Protein AF-A0A950LRU1-F1 (afdb_monomer_lite)

Secondary structure (DSSP, 8-state):
------------------------SPEEEEEEEEEHHHHTTSS-SSSSSHHHHHHTSS-SSHHHHHHHHHHHS---EEEE-SS-EEE---GGGGGGBT-EEEEEE-----------

Sequence (116 aa):
MKRMAAVALLLPAALSLSFRPTDDSPRTFHGEIADSQCSMNVHSLTRSHQEMLKSKSMGGDATSCTLYCIRYMGGEFVLTTPNDVFYVDSTAAAHFAGQKVVVVGFLDEVKDHTRQ

pLDDT: mean 81.9, std 17.79, range [33.91, 98.12]

Radius of gyration: 25.06 Å; chains: 1; bounding box: 75×68×32 Å

Structure (mmCIF, N/CA/C/O backbone):
data_AF-A0A950LRU1-F1
#
_entry.id   AF-A0A950LRU1-F1
#
loop_
_atom_site.group_PDB
_atom_site.id
_atom_site.type_symbol
_atom_site.label_atom_id
_atom_site.label_alt_id
_atom_site.label_comp_id
_atom_site.label_asym_id
_atom_site.label_entity_id
_atom_site.label_seq_id
_atom_site.pdbx_PDB_ins_code
_atom_site.Cartn_x
_atom_site.Cartn_y
_atom_site.Cartn_z
_atom_site.occupancy
_atom_site.B_iso_or_equiv
_atom_site.auth_seq_id
_atom_site.auth_comp_id
_atom_site.auth_asym_id
_atom_site.auth_atom_id
_atom_site.pdbx_PDB_model_num
ATOM 1 N N . MET A 1 1 ? 60.399 -53.457 20.158 1.00 45.59 1 MET A N 1
ATOM 2 C CA . MET A 1 1 ? 60.228 -52.386 19.152 1.00 45.59 1 MET A CA 1
ATOM 3 C C . MET A 1 1 ? 59.364 -52.908 18.008 1.00 45.59 1 MET A C 1
ATOM 5 O O . MET A 1 1 ? 59.827 -53.759 17.266 1.00 45.59 1 MET A O 1
ATOM 9 N N . LYS A 1 2 ? 58.108 -52.458 17.896 1.00 42.38 2 LYS A N 1
ATOM 10 C CA . LYS A 1 2 ? 57.238 -52.653 16.722 1.00 42.38 2 LYS A CA 1
ATOM 11 C C . LYS A 1 2 ? 56.418 -51.370 16.557 1.00 42.38 2 LYS A C 1
ATOM 13 O O . LYS A 1 2 ? 55.604 -51.054 17.416 1.00 42.38 2 LYS A O 1
ATOM 18 N N . ARG A 1 3 ? 56.707 -50.599 15.509 1.00 56.84 3 ARG A N 1
ATOM 19 C CA . ARG A 1 3 ? 55.907 -49.458 15.042 1.00 56.84 3 ARG A CA 1
ATOM 20 C C . ARG A 1 3 ? 55.142 -49.931 13.814 1.00 56.84 3 ARG A C 1
ATOM 22 O O . ARG A 1 3 ? 55.814 -50.408 12.916 1.00 56.84 3 ARG A O 1
ATOM 29 N N . MET A 1 4 ? 53.822 -49.780 13.770 1.00 52.38 4 MET A N 1
ATOM 30 C CA . MET A 1 4 ? 52.987 -49.741 12.553 1.00 52.38 4 MET A CA 1
ATOM 31 C C . MET A 1 4 ? 51.647 -49.107 12.988 1.00 52.38 4 MET A C 1
ATOM 33 O O . MET A 1 4 ? 50.917 -49.708 13.765 1.00 52.38 4 MET A O 1
ATOM 37 N N . ALA A 1 5 ? 51.498 -47.787 12.849 1.00 50.94 5 ALA A N 1
ATOM 38 C CA . ALA A 1 5 ? 50.864 -47.093 11.717 1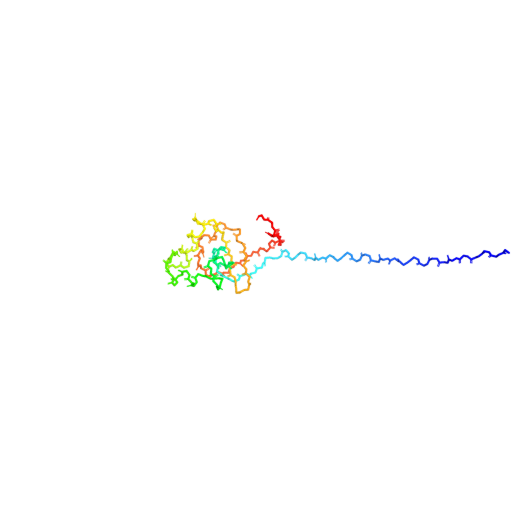.00 50.94 5 ALA A CA 1
ATOM 39 C C . ALA A 1 5 ? 49.327 -47.048 11.851 1.00 50.94 5 ALA A C 1
ATOM 41 O O . ALA A 1 5 ? 48.619 -47.953 11.423 1.00 50.94 5 ALA A O 1
ATOM 42 N N . ALA A 1 6 ? 48.823 -45.974 12.470 1.00 52.75 6 ALA A N 1
ATOM 43 C CA . ALA A 1 6 ? 47.405 -45.636 12.480 1.00 52.75 6 ALA A CA 1
ATOM 44 C C . ALA A 1 6 ? 47.032 -45.019 11.122 1.00 52.75 6 ALA A C 1
ATOM 46 O O . ALA A 1 6 ? 47.565 -43.977 10.744 1.00 52.75 6 ALA A O 1
ATOM 47 N N . VAL A 1 7 ? 46.142 -45.677 10.382 1.00 53.06 7 VAL A N 1
ATOM 48 C CA . VAL A 1 7 ? 45.561 -45.145 9.144 1.00 53.06 7 VAL A CA 1
ATOM 49 C C . VAL A 1 7 ? 44.470 -44.153 9.541 1.00 53.06 7 VAL A C 1
ATOM 51 O O . VAL A 1 7 ? 43.401 -44.546 10.003 1.00 53.06 7 VAL A O 1
ATOM 54 N N . ALA A 1 8 ? 44.759 -42.859 9.412 1.00 57.72 8 ALA A N 1
ATOM 55 C CA . ALA A 1 8 ? 43.770 -41.804 9.579 1.00 57.72 8 ALA A CA 1
ATOM 56 C C . ALA A 1 8 ? 42.876 -41.758 8.331 1.00 57.72 8 ALA A C 1
ATOM 58 O O . ALA A 1 8 ? 43.314 -41.364 7.251 1.00 57.72 8 ALA A O 1
ATOM 59 N N . LEU A 1 9 ? 41.627 -42.196 8.482 1.00 50.53 9 LEU A N 1
ATOM 60 C CA . LEU A 1 9 ? 40.598 -42.105 7.453 1.00 50.53 9 LEU A CA 1
ATOM 61 C C . LEU A 1 9 ? 40.130 -40.639 7.363 1.00 50.53 9 LEU A C 1
ATOM 63 O O . LEU A 1 9 ? 39.349 -40.174 8.190 1.00 50.53 9 LEU A O 1
ATOM 67 N N . LEU A 1 10 ? 40.648 -39.888 6.391 1.00 55.59 10 LEU A N 1
ATOM 68 C CA . LEU A 1 10 ? 40.186 -38.535 6.071 1.00 55.59 10 LEU A CA 1
ATOM 69 C C . LEU A 1 10 ? 38.849 -38.627 5.320 1.00 55.59 10 LEU A C 1
ATOM 71 O O . LEU A 1 10 ? 38.818 -38.970 4.141 1.00 55.59 10 LEU A O 1
ATOM 75 N N . LEU A 1 11 ? 37.746 -38.337 6.014 1.00 54.88 11 LEU A N 1
ATOM 76 C CA . LEU A 1 11 ? 36.418 -38.176 5.417 1.00 54.88 11 LEU A CA 1
ATOM 77 C C . LEU A 1 11 ? 36.364 -36.825 4.672 1.00 54.88 11 LEU A C 1
ATOM 79 O O . LEU A 1 11 ? 36.518 -35.788 5.324 1.00 54.88 11 LEU A O 1
ATOM 83 N N . PRO A 1 12 ? 36.138 -36.776 3.347 1.00 54.91 12 PRO A N 1
ATOM 84 C CA . PRO A 1 12 ? 35.909 -35.509 2.668 1.00 54.91 12 PRO A CA 1
ATOM 85 C C . PRO A 1 12 ? 34.503 -35.009 3.020 1.00 54.91 12 PRO A C 1
ATOM 87 O O . PRO A 1 12 ? 33.499 -35.601 2.627 1.00 54.91 12 PRO A O 1
ATOM 90 N N . ALA A 1 13 ? 34.425 -33.916 3.780 1.00 58.16 13 ALA A N 1
ATOM 91 C CA . ALA A 1 13 ? 33.185 -33.180 3.982 1.00 58.16 13 ALA A CA 1
ATOM 92 C C . ALA A 1 13 ? 32.772 -32.549 2.642 1.00 58.16 13 ALA A C 1
ATOM 94 O O . ALA A 1 13 ? 33.358 -31.560 2.203 1.00 58.16 13 ALA A O 1
ATOM 95 N N . ALA A 1 14 ? 31.796 -33.156 1.966 1.00 58.72 14 ALA A N 1
ATOM 96 C CA . ALA A 1 14 ? 31.184 -32.591 0.773 1.00 58.72 14 ALA A CA 1
ATOM 97 C C . ALA A 1 14 ? 30.432 -31.311 1.165 1.00 58.72 14 ALA A C 1
ATOM 99 O O . ALA A 1 14 ? 29.346 -31.356 1.743 1.00 58.72 14 ALA A O 1
ATOM 100 N N . LEU A 1 15 ? 31.045 -30.161 0.890 1.00 62.75 15 LEU A N 1
ATOM 101 C CA . LEU A 1 15 ? 30.424 -28.852 1.035 1.00 62.75 15 LEU A CA 1
ATOM 102 C C . LEU A 1 15 ? 29.450 -28.665 -0.137 1.00 62.75 15 LEU A C 1
ATOM 104 O O . LEU A 1 15 ? 29.818 -28.162 -1.197 1.00 62.75 15 LEU A O 1
ATOM 108 N N . SER A 1 16 ? 28.220 -29.147 0.028 1.00 64.06 16 SER A N 1
ATOM 109 C CA . SER A 1 16 ? 27.142 -28.949 -0.940 1.00 64.06 16 SER A CA 1
ATOM 110 C C . SER A 1 16 ? 26.788 -27.465 -0.994 1.00 64.06 16 SER A C 1
ATOM 112 O O . SER A 1 16 ? 26.072 -26.952 -0.134 1.00 64.06 16 SER A O 1
ATOM 114 N N . LEU A 1 17 ? 27.314 -26.762 -1.995 1.00 62.62 17 LEU A N 1
ATOM 115 C CA . LEU A 1 17 ? 26.927 -25.392 -2.296 1.00 62.62 17 LEU A CA 1
ATOM 116 C C . LEU A 1 17 ? 25.513 -25.427 -2.892 1.00 62.62 17 LEU A C 1
ATOM 118 O O . LEU A 1 17 ? 25.326 -25.668 -4.083 1.00 62.62 17 LEU A O 1
ATOM 122 N N . SER A 1 18 ? 24.503 -25.268 -2.039 1.00 67.94 18 SER A N 1
ATOM 123 C CA . SER A 1 18 ? 23.109 -25.163 -2.466 1.00 67.94 18 SER A CA 1
ATOM 124 C C . SER A 1 18 ? 22.913 -23.853 -3.228 1.00 67.94 18 SER A C 1
ATOM 126 O O . SER A 1 18 ? 22.698 -22.805 -2.622 1.00 67.94 18 SER A O 1
ATOM 128 N N . PHE A 1 19 ? 22.980 -23.903 -4.558 1.00 61.56 19 PHE A N 1
ATOM 129 C CA . PHE A 1 19 ? 22.507 -22.813 -5.405 1.00 61.56 19 PHE A CA 1
ATOM 130 C C . PHE A 1 19 ? 20.987 -22.726 -5.267 1.00 61.56 19 PHE A C 1
ATOM 132 O O . PHE A 1 19 ? 20.259 -23.606 -5.728 1.00 61.56 19 PHE A O 1
ATOM 139 N N . ARG A 1 20 ? 20.501 -21.677 -4.601 1.00 63.81 20 ARG A N 1
ATOM 140 C CA . ARG A 1 20 ? 19.094 -21.290 -4.684 1.00 63.81 20 ARG A CA 1
ATOM 141 C C . ARG A 1 20 ? 18.926 -20.492 -5.976 1.00 63.81 20 ARG A C 1
ATOM 143 O O . ARG A 1 20 ? 19.543 -19.434 -6.067 1.00 63.81 20 ARG A O 1
ATOM 150 N N . PRO A 1 21 ? 18.165 -20.975 -6.972 1.00 59.81 21 PRO A N 1
ATOM 151 C CA . PRO A 1 21 ? 17.826 -20.134 -8.109 1.00 59.81 21 PRO A CA 1
ATOM 152 C C . PRO A 1 21 ? 17.058 -18.917 -7.585 1.00 59.81 21 PRO A C 1
ATOM 154 O O . PRO A 1 21 ? 16.083 -19.077 -6.845 1.00 59.81 21 PRO A O 1
ATOM 157 N N . THR A 1 22 ? 17.526 -17.718 -7.922 1.00 64.88 22 THR A N 1
ATOM 158 C CA . THR A 1 22 ? 16.730 -16.506 -7.758 1.00 64.88 22 THR A CA 1
ATOM 159 C C . THR A 1 22 ? 15.622 -16.573 -8.802 1.00 64.88 22 THR A C 1
ATOM 161 O O . THR A 1 22 ? 15.860 -16.797 -9.990 1.00 64.88 22 THR A O 1
ATOM 164 N N . ASP A 1 23 ? 14.380 -16.533 -8.334 1.00 68.19 23 ASP A N 1
ATOM 165 C CA . ASP A 1 23 ? 13.218 -16.468 -9.211 1.00 68.19 23 ASP A CA 1
ATOM 166 C C . ASP A 1 23 ? 13.083 -15.025 -9.705 1.00 68.19 23 ASP A C 1
ATOM 168 O O . ASP A 1 23 ? 12.373 -14.218 -9.111 1.00 68.19 23 ASP A O 1
ATOM 172 N N . ASP A 1 24 ? 13.809 -14.713 -10.779 1.00 74.50 24 ASP A N 1
ATOM 173 C CA . ASP A 1 24 ? 13.840 -13.397 -11.430 1.00 74.50 24 ASP A CA 1
ATOM 174 C C . ASP A 1 24 ? 12.632 -13.198 -12.365 1.00 74.50 24 ASP A C 1
ATOM 176 O O . ASP A 1 24 ? 12.726 -12.517 -13.388 1.00 74.50 24 ASP A O 1
ATOM 180 N N . SER A 1 25 ? 11.492 -13.834 -12.076 1.00 86.62 25 SER A N 1
ATOM 181 C CA . SER A 1 25 ? 10.264 -13.665 -12.852 1.00 86.62 25 SER A CA 1
ATOM 182 C C . SER A 1 25 ? 9.302 -12.689 -12.163 1.00 86.62 25 SER A C 1
ATOM 184 O O . SER A 1 25 ? 9.182 -12.689 -10.933 1.00 86.62 25 SER A O 1
ATOM 186 N N . PRO A 1 26 ? 8.610 -11.819 -12.925 1.00 90.44 26 PRO A N 1
ATOM 187 C CA . PRO A 1 26 ? 7.644 -10.907 -12.342 1.00 90.44 26 PRO A CA 1
ATOM 188 C C . PRO A 1 26 ? 6.464 -11.700 -11.779 1.00 90.44 26 PRO A C 1
ATOM 190 O O . PRO A 1 26 ? 5.907 -12.591 -12.424 1.00 90.44 26 PRO A O 1
ATOM 193 N N . ARG A 1 27 ? 6.055 -11.340 -10.568 1.00 93.56 27 ARG A N 1
ATOM 194 C CA . ARG A 1 27 ? 4.932 -11.929 -9.847 1.00 93.56 27 ARG A CA 1
ATOM 195 C C . ARG A 1 27 ? 3.718 -11.023 -9.942 1.00 93.56 27 ARG A C 1
ATOM 197 O O . ARG A 1 27 ? 3.829 -9.816 -10.146 1.00 93.56 27 ARG A O 1
ATOM 204 N N . THR A 1 28 ? 2.546 -11.628 -9.794 1.00 96.06 28 THR A N 1
ATOM 205 C CA . THR A 1 28 ? 1.272 -10.907 -9.728 1.00 96.06 28 THR A CA 1
ATOM 206 C C . THR A 1 28 ? 0.817 -10.824 -8.279 1.00 96.06 28 THR A C 1
ATOM 208 O O . THR A 1 28 ? 0.737 -11.840 -7.591 1.00 96.06 28 THR A O 1
ATOM 211 N N . PHE A 1 29 ? 0.487 -9.619 -7.834 1.00 95.56 29 PHE A N 1
ATOM 212 C CA . PHE A 1 29 ? 0.031 -9.320 -6.486 1.00 95.56 29 PHE A CA 1
ATOM 213 C C . PHE A 1 29 ? -1.346 -8.664 -6.540 1.00 95.56 29 PHE A C 1
ATOM 215 O O . PHE A 1 29 ? -1.607 -7.802 -7.380 1.00 95.56 29 PHE A O 1
ATOM 222 N N . HIS A 1 30 ? -2.226 -9.056 -5.623 1.00 97.62 30 HIS A N 1
ATOM 223 C CA . HIS A 1 30 ? -3.573 -8.506 -5.496 1.00 97.62 30 HIS A CA 1
ATOM 224 C C . HIS A 1 30 ? -3.701 -7.830 -4.138 1.00 97.62 30 HIS A C 1
ATOM 226 O O . HIS A 1 30 ? -3.469 -8.465 -3.109 1.00 97.62 30 HIS A O 1
ATOM 232 N N . GLY A 1 31 ? -4.096 -6.562 -4.124 1.00 96.81 31 GLY A N 1
ATOM 233 C CA . GLY A 1 31 ? -4.176 -5.811 -2.880 1.00 96.81 31 GLY A CA 1
ATOM 234 C C . GLY A 1 31 ? -4.710 -4.406 -3.069 1.00 96.81 31 GLY A C 1
ATOM 235 O O . GLY A 1 31 ? -5.247 -4.068 -4.120 1.00 96.81 31 GLY A O 1
ATOM 236 N N . GLU A 1 32 ? -4.569 -3.599 -2.031 1.00 97.62 32 GLU A N 1
ATOM 237 C CA . GLU A 1 32 ? -4.908 -2.181 -2.021 1.00 97.62 32 GLU A CA 1
ATOM 238 C C . GLU A 1 32 ? -3.634 -1.339 -1.961 1.00 97.62 32 GLU A C 1
ATOM 240 O O . GLU A 1 32 ? -2.736 -1.660 -1.184 1.00 97.62 32 GLU A O 1
ATOM 245 N N . ILE A 1 33 ? -3.547 -0.269 -2.757 1.00 97.94 33 ILE A N 1
ATOM 246 C CA . ILE A 1 33 ? -2.482 0.725 -2.572 1.00 97.94 33 ILE A CA 1
ATOM 247 C C . ILE A 1 33 ? -2.869 1.626 -1.402 1.00 97.94 33 ILE A C 1
ATOM 249 O O . ILE A 1 33 ? -3.757 2.465 -1.533 1.00 97.94 33 ILE A O 1
ATOM 253 N N . ALA A 1 34 ? -2.201 1.456 -0.269 1.00 96.88 34 ALA A N 1
ATOM 254 C CA . ALA A 1 34 ? -2.488 2.136 0.988 1.00 96.88 34 ALA A CA 1
ATOM 255 C C . ALA A 1 34 ? -1.233 2.837 1.537 1.00 96.88 34 ALA A C 1
ATOM 257 O O . ALA A 1 34 ? -0.178 2.860 0.900 1.00 96.88 34 ALA A O 1
ATOM 258 N N . ASP A 1 35 ? -1.349 3.434 2.722 1.00 96.00 35 ASP A N 1
ATOM 259 C CA . ASP A 1 35 ? -0.225 3.989 3.472 1.00 96.00 35 ASP A CA 1
ATOM 260 C C . ASP A 1 35 ? 0.368 2.968 4.455 1.00 96.00 35 ASP A C 1
ATOM 262 O O . ASP A 1 35 ? -0.319 2.080 4.974 1.00 96.00 35 ASP A O 1
ATOM 266 N N . SER A 1 36 ? 1.655 3.124 4.753 1.00 95.62 36 SER A N 1
ATOM 267 C CA . SER A 1 36 ? 2.396 2.285 5.696 1.00 95.62 36 SER A CA 1
ATOM 268 C C . SER A 1 36 ? 1.808 2.256 7.117 1.00 95.62 36 SER A C 1
ATOM 270 O O . SER A 1 36 ? 1.834 1.212 7.768 1.00 95.62 36 SER A O 1
ATOM 272 N N . GLN A 1 37 ? 1.240 3.356 7.614 1.00 93.00 37 GLN A N 1
ATOM 273 C CA . GLN A 1 37 ? 0.817 3.473 9.015 1.00 93.00 37 GLN A CA 1
ATOM 274 C C . GLN A 1 37 ? -0.467 2.695 9.308 1.00 93.00 37 GLN A C 1
ATOM 276 O O . GLN A 1 37 ? -0.565 2.008 10.331 1.00 93.00 37 GLN A O 1
ATOM 281 N N . CYS A 1 38 ? -1.448 2.761 8.411 1.00 92.06 38 CYS A N 1
ATOM 282 C CA . CYS A 1 38 ? -2.667 1.971 8.537 1.00 92.06 38 CYS A CA 1
ATOM 283 C C . CYS A 1 38 ? -2.398 0.498 8.219 1.00 92.06 38 CYS A C 1
ATOM 285 O O . CYS A 1 38 ? -2.914 -0.381 8.901 1.00 92.06 38 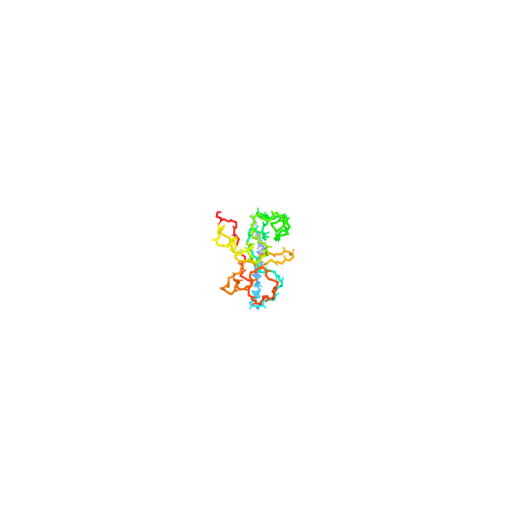CYS A O 1
ATOM 287 N N . SER A 1 39 ? -1.523 0.213 7.255 1.00 94.88 39 SER A N 1
ATOM 288 C CA . SER A 1 39 ? -1.225 -1.155 6.806 1.00 94.88 39 SER A CA 1
ATOM 289 C C . SER A 1 39 ? -0.359 -1.962 7.783 1.00 94.88 39 SER A C 1
ATOM 291 O O . SER A 1 39 ? -0.436 -3.194 7.820 1.00 94.88 39 SER A O 1
ATOM 293 N N . MET A 1 40 ? 0.458 -1.290 8.599 1.00 93.06 40 MET A N 1
ATOM 294 C CA . MET A 1 40 ? 1.355 -1.918 9.580 1.00 93.06 40 MET A CA 1
ATOM 295 C C . MET A 1 40 ? 0.889 -1.767 11.033 1.00 93.06 40 MET A C 1
ATOM 297 O O . MET A 1 40 ? 1.684 -1.921 11.955 1.00 93.06 40 MET A O 1
ATOM 301 N N . ASN A 1 41 ? -0.400 -1.503 11.258 1.00 87.75 41 ASN A N 1
ATOM 302 C CA . ASN A 1 41 ? -0.990 -1.367 12.595 1.00 87.75 41 ASN A CA 1
ATOM 303 C C . ASN A 1 41 ? -0.379 -0.257 13.476 1.00 87.75 41 ASN A C 1
ATOM 305 O O . ASN A 1 41 ? -0.394 -0.357 14.701 1.00 87.75 41 ASN A O 1
ATOM 309 N N . VAL A 1 42 ? 0.132 0.825 12.882 1.00 82.06 42 VAL A N 1
ATOM 310 C CA . VAL A 1 42 ? 0.572 2.004 13.652 1.00 82.06 42 VAL A CA 1
ATOM 311 C C . VAL A 1 42 ? -0.649 2.779 14.160 1.00 82.06 42 VAL A C 1
ATOM 313 O O . VAL A 1 42 ? -0.700 3.200 15.316 1.00 82.06 42 VAL A O 1
ATOM 316 N N . HIS A 1 43 ? -1.662 2.933 13.300 1.00 70.69 43 HIS A N 1
ATOM 317 C CA . HIS A 1 43 ? -2.904 3.665 13.596 1.00 70.69 43 HIS A CA 1
ATOM 318 C C . HIS A 1 43 ? -4.186 2.872 13.296 1.00 70.69 43 HIS A C 1
ATOM 320 O O . HIS A 1 43 ? -5.289 3.398 13.419 1.00 70.69 43 HIS A O 1
ATOM 326 N N . SER A 1 44 ? -4.051 1.596 12.938 1.00 80.44 44 SER A N 1
ATOM 327 C CA . SER A 1 44 ? -5.163 0.666 12.731 1.00 80.44 44 SER A CA 1
ATOM 328 C C . SER A 1 44 ? -4.958 -0.584 13.579 1.00 80.44 44 SER A C 1
ATOM 330 O O . SER A 1 44 ? -3.831 -0.964 13.882 1.00 80.44 44 SER A O 1
ATOM 332 N N . LEU A 1 45 ? -6.057 -1.229 13.964 1.00 85.12 45 LEU A N 1
ATOM 333 C CA . LEU A 1 45 ? -6.032 -2.543 14.610 1.00 85.12 45 LEU A CA 1
ATOM 334 C C . LEU A 1 45 ? -6.180 -3.684 13.594 1.00 85.12 45 LEU A C 1
ATOM 336 O O . LEU A 1 45 ? -5.924 -4.840 13.922 1.00 85.12 45 LEU A O 1
ATOM 340 N N . THR A 1 46 ? -6.626 -3.370 12.377 1.00 87.06 46 THR A N 1
ATOM 341 C CA . THR A 1 46 ? -7.040 -4.342 11.356 1.00 87.06 46 THR A CA 1
ATOM 342 C C . THR A 1 46 ? -6.206 -4.265 10.083 1.00 87.06 46 THR A C 1
ATOM 344 O O . THR A 1 46 ? -6.598 -4.841 9.070 1.00 87.06 46 THR A O 1
ATOM 347 N N . ARG A 1 47 ? -5.058 -3.576 10.115 1.00 90.12 47 ARG A N 1
ATOM 348 C CA . ARG A 1 47 ? -4.205 -3.320 8.944 1.00 90.12 47 ARG A CA 1
ATOM 349 C C . ARG A 1 47 ? -4.974 -2.651 7.798 1.00 90.12 47 ARG A C 1
ATOM 351 O O . ARG A 1 47 ? -4.794 -3.001 6.635 1.00 90.12 47 ARG A O 1
ATOM 358 N N . SER A 1 48 ? -5.894 -1.743 8.129 1.00 89.38 48 SER A N 1
ATOM 359 C CA . SER A 1 48 ? -6.821 -1.135 7.168 1.00 89.38 48 SER A CA 1
ATOM 360 C C . SER A 1 48 ? -7.220 0.290 7.562 1.00 89.38 48 SER A C 1
ATOM 362 O O . SER A 1 48 ? -6.952 0.740 8.673 1.00 89.38 48 SER A O 1
ATOM 364 N N . HIS A 1 49 ? -7.927 1.013 6.691 1.00 90.94 49 HIS A N 1
ATOM 365 C CA . HIS A 1 49 ? -8.475 2.331 7.048 1.00 90.94 49 HIS A CA 1
ATOM 366 C C . HIS A 1 49 ? -9.756 2.267 7.891 1.00 90.94 49 HIS A C 1
ATOM 368 O O . HIS A 1 49 ? -10.298 3.311 8.247 1.00 90.94 49 HIS A O 1
ATOM 374 N N . GLN A 1 50 ? -10.285 1.082 8.215 1.00 90.25 50 GLN A N 1
ATOM 375 C CA . GLN A 1 50 ? -11.633 0.954 8.781 1.00 90.25 50 GLN A CA 1
ATOM 376 C C . GLN A 1 50 ? -11.844 1.761 10.066 1.00 90.25 50 GLN A C 1
ATOM 378 O O . GLN A 1 50 ? -12.889 2.393 10.220 1.00 90.25 50 GLN A O 1
ATOM 383 N N . GLU A 1 51 ? -10.895 1.741 11.000 1.00 88.31 51 GLU A N 1
ATOM 384 C CA . GLU A 1 51 ? -11.025 2.467 12.266 1.00 88.31 51 GLU A CA 1
ATOM 385 C C . GLU A 1 51 ? -10.940 3.978 12.055 1.00 88.31 51 GLU A C 1
ATOM 387 O O . GLU A 1 51 ? -11.745 4.720 12.618 1.00 88.31 51 GLU A O 1
ATOM 392 N N . MET A 1 52 ? -10.017 4.422 11.201 1.00 85.12 52 MET A N 1
ATOM 393 C CA . MET A 1 52 ? -9.805 5.842 10.906 1.00 85.12 52 MET A CA 1
ATOM 394 C C . MET A 1 52 ? -10.985 6.459 10.155 1.00 85.12 52 MET A C 1
ATOM 396 O O . MET A 1 52 ? -11.406 7.577 10.453 1.00 85.12 52 MET A O 1
ATOM 400 N N . LEU A 1 53 ? -11.600 5.706 9.244 1.00 88.31 53 LEU A N 1
ATOM 401 C CA . LEU A 1 53 ? -12.807 6.154 8.550 1.00 88.31 53 LEU A CA 1
ATOM 402 C C . LEU A 1 53 ? -14.026 6.197 9.475 1.00 88.31 53 LEU A C 1
ATOM 404 O O . LEU A 1 53 ? -14.883 7.069 9.330 1.00 88.31 53 LEU A O 1
ATOM 408 N N . LYS A 1 54 ? -14.099 5.298 10.465 1.00 87.69 54 LYS A N 1
ATOM 409 C CA . LYS A 1 54 ? -15.150 5.335 11.493 1.00 87.69 54 LYS A CA 1
ATOM 410 C C . LYS A 1 54 ? -14.982 6.525 12.440 1.00 87.69 54 LYS A C 1
ATOM 412 O O . LYS A 1 54 ? -15.983 7.147 12.789 1.00 87.69 54 LYS A O 1
ATOM 417 N N . SER A 1 55 ? -13.753 6.850 12.848 1.00 83.75 55 SER A N 1
ATOM 418 C CA . SER A 1 55 ? -13.479 7.982 13.746 1.00 83.75 55 SER A CA 1
ATOM 419 C C . SER A 1 55 ? -13.593 9.341 13.055 1.00 83.75 55 SER A C 1
ATOM 421 O O . SER A 1 55 ? -13.798 10.344 13.736 1.00 83.75 55 SER A O 1
ATOM 423 N N . LYS A 1 56 ? -13.458 9.386 11.719 1.00 78.75 56 LYS A N 1
ATOM 424 C CA . LYS A 1 56 ? -13.403 10.620 10.913 1.00 78.75 56 LYS A CA 1
ATOM 425 C C . LYS A 1 56 ? -12.291 11.578 11.355 1.00 78.75 56 LYS A C 1
ATOM 427 O O . LYS A 1 56 ? -12.391 12.786 11.150 1.00 78.75 56 LYS A O 1
ATOM 432 N N . SER A 1 57 ? -11.243 11.053 11.989 1.00 73.88 57 SER A N 1
ATOM 433 C CA . SER A 1 57 ? -10.133 11.858 12.506 1.00 73.88 57 SER A CA 1
ATOM 434 C C . SER A 1 57 ? -9.097 12.205 11.433 1.00 73.88 57 SER A C 1
ATOM 436 O O . SER A 1 57 ? -8.394 13.197 11.590 1.00 73.88 57 SER A O 1
ATOM 438 N N . MET A 1 58 ? -9.004 11.416 10.353 1.00 72.50 58 MET A N 1
ATOM 439 C CA . MET A 1 58 ? -8.045 11.601 9.253 1.00 72.50 58 MET A CA 1
ATOM 440 C C . MET A 1 58 ? -8.625 11.115 7.919 1.00 72.50 58 MET A C 1
ATOM 442 O O . MET A 1 58 ? -8.688 9.914 7.663 1.00 72.50 58 MET A O 1
ATOM 446 N N . GLY A 1 59 ? -9.016 12.059 7.057 1.00 73.31 59 GLY A N 1
ATOM 447 C CA . GLY A 1 59 ? -9.640 11.764 5.763 1.00 73.31 59 GLY A CA 1
ATOM 448 C C . GLY A 1 59 ? -11.112 11.344 5.869 1.00 73.31 59 GLY A C 1
ATOM 449 O O . GLY A 1 59 ? -11.643 11.117 6.956 1.00 73.31 59 GLY A O 1
ATOM 450 N N . GLY A 1 60 ? -11.789 11.296 4.721 1.00 86.25 60 GLY A N 1
ATOM 451 C CA . GLY A 1 60 ? -13.190 10.865 4.601 1.00 86.25 60 GLY A CA 1
ATOM 452 C C . GLY A 1 60 ? -13.367 9.506 3.918 1.00 86.25 60 GLY A C 1
ATOM 453 O O . GLY A 1 60 ? -14.435 8.907 4.013 1.00 86.25 60 GLY A O 1
ATOM 454 N N . ASP A 1 61 ? -12.325 9.020 3.248 1.00 92.44 61 ASP A N 1
ATOM 455 C CA . ASP A 1 61 ? -12.278 7.765 2.499 1.00 92.44 61 ASP A CA 1
ATOM 456 C C . ASP A 1 61 ? -10.835 7.223 2.445 1.00 92.44 61 ASP A C 1
ATOM 458 O O . ASP A 1 61 ? -9.891 7.886 2.883 1.00 92.44 61 ASP A O 1
ATOM 462 N N . ALA A 1 62 ? -10.660 6.000 1.937 1.00 94.06 62 ALA A N 1
ATOM 463 C CA . ALA A 1 62 ? -9.358 5.328 1.874 1.00 94.06 62 ALA A CA 1
ATOM 464 C C . ALA A 1 62 ? -8.308 6.142 1.096 1.00 94.06 62 ALA A C 1
ATOM 466 O O . ALA A 1 62 ? -7.149 6.236 1.504 1.00 94.06 62 ALA A O 1
ATOM 467 N N . THR A 1 63 ? -8.723 6.787 0.001 1.00 95.50 63 THR A N 1
ATOM 468 C CA . THR A 1 63 ? -7.859 7.634 -0.828 1.00 95.50 63 THR A CA 1
ATOM 469 C C . THR A 1 63 ? -7.359 8.851 -0.055 1.00 95.50 63 THR A C 1
ATOM 471 O O . THR A 1 63 ? -6.154 9.078 0.031 1.00 95.50 63 THR A O 1
ATOM 474 N N .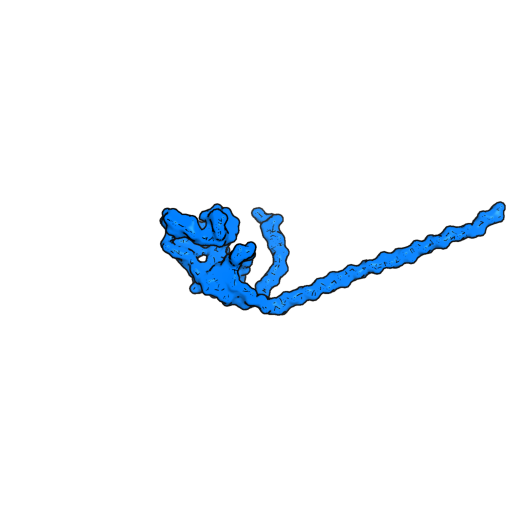 SER A 1 64 ? -8.263 9.632 0.536 1.00 94.00 64 SER A N 1
ATOM 475 C CA . SER A 1 64 ? -7.908 10.825 1.308 1.00 94.00 64 SER A CA 1
ATOM 476 C C . SER A 1 64 ? -7.123 10.483 2.571 1.00 94.00 64 SER A C 1
ATOM 478 O O . SER A 1 64 ? -6.196 11.218 2.901 1.00 94.00 64 SER A O 1
ATOM 480 N N . CYS A 1 65 ? -7.430 9.364 3.235 1.00 92.81 65 CYS A N 1
ATOM 481 C CA . CYS A 1 65 ? -6.669 8.868 4.381 1.00 92.81 65 CYS A CA 1
ATOM 482 C C . CYS A 1 65 ? -5.229 8.518 3.974 1.00 92.81 65 CYS A C 1
ATOM 484 O O . CYS A 1 65 ? -4.280 9.080 4.519 1.00 92.81 65 CYS A O 1
ATOM 486 N N . THR A 1 66 ? -5.071 7.699 2.927 1.00 95.00 66 THR A N 1
ATOM 487 C CA . THR A 1 66 ? -3.760 7.302 2.392 1.00 95.00 66 THR A CA 1
ATOM 488 C C . THR A 1 66 ? -2.932 8.531 2.026 1.00 95.00 66 THR A C 1
ATOM 490 O O . THR A 1 66 ? -1.832 8.723 2.538 1.00 95.00 66 THR A O 1
ATOM 493 N N . LEU A 1 67 ? -3.472 9.418 1.183 1.00 94.81 67 LEU A N 1
ATOM 494 C CA . LEU A 1 67 ? -2.755 10.611 0.727 1.00 94.81 67 LEU A CA 1
ATOM 495 C C . LEU A 1 67 ? -2.401 11.562 1.876 1.00 94.81 67 LEU A C 1
ATOM 497 O O . LEU A 1 67 ? -1.351 12.207 1.827 1.00 94.81 67 LEU A O 1
ATOM 501 N N . TYR A 1 68 ? -3.245 11.648 2.907 1.00 93.62 68 TYR A N 1
ATOM 502 C CA . TYR A 1 68 ? -2.947 12.428 4.102 1.00 93.62 68 TYR A CA 1
ATOM 503 C C . TYR A 1 68 ? -1.736 11.858 4.846 1.00 93.62 68 TYR A C 1
ATOM 505 O O . TYR A 1 68 ? -0.797 12.597 5.144 1.00 93.62 68 TYR A O 1
ATOM 513 N N . CYS A 1 69 ? -1.716 10.547 5.084 1.00 92.81 69 CYS A N 1
ATOM 514 C CA . CYS A 1 69 ? -0.611 9.863 5.747 1.00 92.8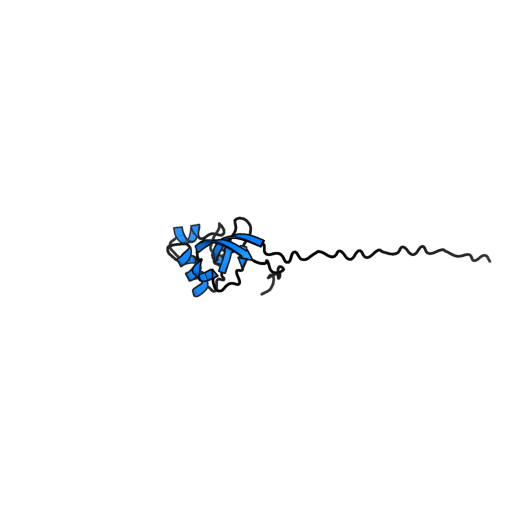1 69 CYS A CA 1
ATOM 515 C C . CYS A 1 69 ? 0.713 10.016 4.981 1.00 92.81 69 CYS A C 1
ATOM 517 O O . CYS A 1 69 ? 1.729 10.356 5.590 1.00 92.81 69 CYS A O 1
ATOM 519 N N . ILE A 1 70 ? 0.700 9.859 3.653 1.00 94.81 70 ILE A N 1
ATOM 520 C CA . ILE A 1 70 ? 1.889 10.086 2.815 1.00 94.81 70 ILE A CA 1
ATOM 521 C C . ILE A 1 70 ? 2.381 11.534 2.937 1.00 94.81 70 ILE A C 1
ATOM 523 O O . ILE A 1 70 ? 3.564 11.787 3.150 1.00 94.81 70 ILE A O 1
ATOM 527 N N . ARG A 1 71 ? 1.476 12.511 2.807 1.00 94.56 71 ARG A N 1
ATOM 528 C CA . ARG A 1 71 ? 1.861 13.925 2.707 1.00 94.56 71 ARG A CA 1
ATOM 529 C C . ARG A 1 71 ? 2.255 14.551 4.044 1.00 94.56 71 ARG A C 1
ATOM 531 O O . ARG A 1 71 ? 3.112 15.430 4.056 1.00 94.56 71 ARG A O 1
ATOM 538 N N . TYR A 1 72 ? 1.604 14.161 5.137 1.00 92.88 72 TYR A N 1
ATOM 539 C CA . TYR A 1 72 ? 1.684 14.893 6.406 1.00 92.88 72 TYR A CA 1
ATOM 540 C C . TYR A 1 72 ? 2.248 14.082 7.568 1.00 92.88 72 TYR A C 1
ATOM 542 O O . TYR A 1 72 ? 2.581 14.667 8.594 1.00 92.88 72 TYR A O 1
ATOM 550 N N . MET A 1 73 ? 2.368 12.762 7.428 1.00 90.38 73 MET A N 1
ATOM 551 C CA . MET A 1 73 ? 2.790 11.884 8.524 1.00 90.38 73 MET A CA 1
ATOM 552 C C . MET A 1 73 ? 4.034 11.054 8.188 1.00 90.38 73 MET A C 1
ATOM 554 O O . MET A 1 73 ? 4.421 10.195 8.972 1.00 90.38 73 MET A O 1
ATOM 558 N N . GLY A 1 74 ? 4.663 11.300 7.033 1.00 91.81 74 GLY A N 1
ATOM 559 C CA . GLY A 1 74 ? 5.847 10.554 6.599 1.00 91.81 74 GLY A CA 1
ATOM 560 C C . GLY A 1 74 ? 5.546 9.109 6.202 1.00 91.81 74 GLY A C 1
ATOM 561 O O . GLY A 1 74 ? 6.432 8.264 6.267 1.00 91.81 74 GLY A O 1
ATOM 562 N N . GLY A 1 75 ? 4.297 8.813 5.829 1.00 93.94 75 GLY A N 1
ATOM 563 C CA . GLY A 1 75 ? 3.924 7.500 5.323 1.00 93.94 75 GLY A CA 1
ATOM 564 C C . GLY A 1 75 ? 4.531 7.211 3.949 1.00 93.94 75 GLY A C 1
ATOM 565 O O . GLY A 1 75 ? 4.845 8.120 3.181 1.00 93.94 75 GLY A O 1
ATOM 566 N N . GLU A 1 76 ? 4.609 5.928 3.614 1.00 96.62 76 GLU A N 1
ATOM 567 C CA . GLU A 1 76 ? 5.049 5.436 2.306 1.00 96.62 76 GLU A CA 1
ATOM 568 C C . GLU A 1 76 ? 3.928 4.643 1.638 1.00 96.62 76 GLU A C 1
ATOM 570 O O . GLU A 1 76 ? 3.057 4.090 2.320 1.00 96.62 76 GLU A O 1
ATOM 575 N N . PHE A 1 77 ? 3.933 4.607 0.302 1.00 97.75 77 PHE A N 1
ATOM 576 C CA . PHE A 1 77 ? 2.978 3.797 -0.442 1.00 97.75 77 PHE A CA 1
ATOM 577 C C . PHE A 1 77 ? 3.320 2.322 -0.288 1.00 97.75 77 PHE A C 1
ATOM 579 O O . PHE A 1 77 ? 4.452 1.893 -0.524 1.00 97.75 77 PHE A O 1
ATOM 586 N N . VAL A 1 78 ? 2.306 1.544 0.065 1.00 97.38 78 VAL A N 1
ATOM 587 C CA . VAL A 1 78 ? 2.412 0.098 0.207 1.00 97.38 78 VAL A CA 1
ATOM 588 C C . VAL A 1 78 ? 1.270 -0.594 -0.523 1.00 97.38 78 VAL A C 1
ATOM 590 O O . VAL A 1 78 ? 0.183 -0.041 -0.671 1.00 97.38 78 VAL A O 1
ATOM 593 N N . LEU A 1 79 ? 1.511 -1.820 -0.971 1.00 97.44 79 LEU A N 1
ATOM 594 C CA . LEU A 1 79 ? 0.494 -2.751 -1.418 1.00 97.44 79 LEU A CA 1
ATOM 595 C C . LEU A 1 79 ? 0.119 -3.637 -0.235 1.00 97.44 79 LEU A C 1
ATOM 597 O O . LEU A 1 79 ? 0.903 -4.487 0.194 1.00 97.44 79 LEU A O 1
ATOM 601 N N . THR A 1 80 ? -1.094 -3.455 0.263 1.00 95.94 80 THR A N 1
ATOM 602 C CA . THR A 1 80 ? -1.639 -4.242 1.365 1.00 95.94 80 THR A CA 1
ATOM 603 C C . THR A 1 80 ? -2.463 -5.389 0.818 1.00 95.94 80 THR A C 1
ATOM 605 O O . THR A 1 80 ? -3.450 -5.200 0.105 1.00 95.94 80 THR A O 1
ATOM 608 N N . THR A 1 81 ? -2.047 -6.599 1.161 1.00 94.62 81 THR A N 1
ATOM 609 C CA . THR A 1 81 ? -2.760 -7.844 0.875 1.00 94.62 81 THR A CA 1
ATOM 610 C C . THR A 1 81 ? -3.365 -8.387 2.178 1.00 94.62 81 THR A C 1
ATOM 612 O O . THR A 1 81 ? -3.088 -7.851 3.253 1.00 94.62 81 THR A O 1
ATOM 615 N N . PRO A 1 82 ? -4.179 -9.458 2.140 1.00 90.81 82 PRO A N 1
ATOM 616 C CA . PRO A 1 82 ? -4.717 -10.049 3.366 1.00 90.81 82 PRO A CA 1
ATOM 617 C C . PRO A 1 82 ? -3.650 -10.513 4.370 1.00 90.81 82 PRO A C 1
ATOM 619 O O . PRO A 1 82 ? -3.910 -10.500 5.571 1.00 90.81 82 PRO A O 1
ATOM 622 N N . ASN A 1 83 ? -2.471 -10.924 3.890 1.00 90.50 83 ASN A N 1
ATOM 623 C CA . ASN A 1 83 ? -1.431 -11.539 4.723 1.00 90.50 83 ASN A CA 1
ATOM 624 C C . ASN A 1 83 ? -0.174 -10.667 4.840 1.00 90.50 83 ASN A C 1
ATOM 626 O O . ASN A 1 83 ? 0.450 -10.607 5.900 1.00 90.50 83 ASN A O 1
ATOM 630 N N . ASP A 1 84 ? 0.161 -9.958 3.767 1.00 93.19 84 ASP A N 1
ATOM 631 C CA . ASP A 1 84 ? 1.441 -9.282 3.585 1.00 93.19 84 ASP A CA 1
ATOM 632 C C . ASP A 1 84 ? 1.260 -7.811 3.207 1.00 93.19 84 ASP A C 1
ATOM 634 O O . ASP A 1 84 ? 0.245 -7.420 2.623 1.00 93.19 84 ASP A O 1
ATOM 638 N N . VAL A 1 85 ? 2.276 -7.006 3.512 1.00 94.88 85 VAL A N 1
ATOM 639 C CA . VAL A 1 85 ? 2.381 -5.600 3.109 1.00 94.88 85 VAL A CA 1
ATOM 640 C C . VAL A 1 85 ? 3.713 -5.421 2.398 1.00 94.88 85 VAL A C 1
ATOM 642 O O . VAL A 1 85 ? 4.754 -5.774 2.949 1.00 94.88 85 VAL A O 1
ATOM 645 N N . PHE A 1 86 ? 3.670 -4.879 1.185 1.00 95.12 86 PHE A N 1
ATOM 646 C CA . PHE A 1 86 ? 4.848 -4.658 0.349 1.00 95.12 86 PHE A CA 1
ATOM 647 C C . PHE A 1 86 ? 5.030 -3.168 0.098 1.00 95.12 86 PHE A C 1
ATOM 649 O O . PHE A 1 86 ? 4.072 -2.500 -0.275 1.00 95.12 86 PHE A O 1
ATOM 656 N N . TYR A 1 87 ? 6.241 -2.641 0.250 1.00 95.56 87 TYR A N 1
ATOM 657 C CA . TYR A 1 87 ? 6.536 -1.285 -0.213 1.00 95.56 87 TYR A CA 1
ATOM 658 C C . TYR A 1 87 ? 6.429 -1.203 -1.734 1.00 95.56 87 TYR A C 1
ATOM 660 O O . TYR A 1 87 ? 6.800 -2.140 -2.442 1.00 95.56 87 TYR A O 1
ATOM 668 N N . VAL A 1 88 ? 5.892 -0.090 -2.234 1.00 96.12 88 VAL A N 1
ATOM 669 C CA . VAL A 1 88 ? 5.683 0.120 -3.668 1.00 96.12 88 VAL A CA 1
ATOM 670 C C . VAL A 1 88 ? 6.628 1.203 -4.160 1.00 96.12 88 VAL A C 1
ATOM 672 O O . VAL A 1 88 ? 6.372 2.393 -3.978 1.00 96.12 88 VAL A O 1
ATOM 675 N N . ASP A 1 89 ? 7.689 0.788 -4.847 1.00 91.94 89 ASP A N 1
ATOM 676 C CA . ASP A 1 89 ? 8.581 1.694 -5.572 1.00 91.94 89 ASP A CA 1
ATOM 677 C C . ASP A 1 89 ? 8.003 2.011 -6.959 1.00 91.94 89 ASP A C 1
ATOM 679 O O . ASP A 1 89 ? 8.388 1.463 -7.992 1.00 91.94 89 ASP A O 1
ATOM 683 N N . SER A 1 90 ? 6.963 2.844 -6.983 1.00 89.44 90 SER A N 1
ATOM 684 C CA . SER A 1 90 ? 6.375 3.323 -8.230 1.00 89.44 90 SER A CA 1
ATOM 685 C C . SER A 1 90 ? 5.776 4.707 -8.061 1.00 89.44 90 SER A C 1
ATOM 687 O O . SER A 1 90 ? 4.911 4.937 -7.215 1.00 89.44 90 SER A O 1
ATOM 689 N N . THR A 1 91 ? 6.143 5.622 -8.957 1.00 92.25 91 THR A N 1
ATOM 690 C CA . THR A 1 91 ? 5.536 6.959 -9.030 1.00 92.25 91 THR A CA 1
ATOM 691 C C . THR A 1 91 ? 4.045 6.908 -9.366 1.00 92.25 91 THR A C 1
ATOM 693 O O . THR A 1 91 ? 3.309 7.839 -9.044 1.00 92.25 91 THR A O 1
ATOM 696 N N . ALA A 1 92 ? 3.574 5.806 -9.960 1.00 94.75 92 ALA A N 1
ATOM 697 C CA . ALA A 1 92 ? 2.169 5.614 -10.283 1.00 94.75 92 ALA A CA 1
ATOM 698 C C . ALA A 1 92 ? 1.306 5.286 -9.054 1.00 94.75 92 ALA A C 1
ATOM 700 O O . ALA A 1 92 ? 0.090 5.460 -9.123 1.00 94.75 92 ALA A O 1
ATOM 701 N N . ALA A 1 93 ? 1.899 4.857 -7.929 1.00 96.25 93 ALA A N 1
ATOM 702 C CA . ALA A 1 93 ? 1.163 4.433 -6.735 1.00 96.25 93 ALA A CA 1
ATOM 703 C C . ALA A 1 93 ? 0.180 5.506 -6.237 1.00 96.25 93 ALA A C 1
ATOM 705 O O . ALA A 1 93 ? -0.959 5.200 -5.887 1.00 96.25 93 ALA A O 1
ATOM 706 N N . ALA A 1 94 ? 0.569 6.782 -6.316 1.00 95.94 94 ALA A N 1
ATOM 707 C CA . ALA A 1 94 ? -0.282 7.900 -5.920 1.00 95.94 94 ALA A CA 1
ATOM 708 C C . ALA A 1 94 ? -1.611 7.971 -6.694 1.00 95.94 94 ALA A C 1
ATOM 710 O O . ALA A 1 94 ? -2.625 8.370 -6.123 1.00 95.94 94 ALA A O 1
ATOM 711 N N . HIS A 1 95 ? -1.642 7.554 -7.964 1.00 97.50 95 HIS A N 1
ATOM 712 C CA . HIS A 1 95 ? -2.869 7.536 -8.771 1.00 97.50 95 HIS A CA 1
ATOM 713 C C . HIS A 1 95 ? -3.860 6.452 -8.336 1.00 97.50 95 HIS A C 1
ATOM 715 O O . HIS A 1 95 ? -5.047 6.546 -8.646 1.00 97.50 95 HIS A O 1
ATOM 721 N N . PHE A 1 96 ? -3.379 5.449 -7.603 1.00 98.12 96 PHE A N 1
ATOM 722 C CA . PHE A 1 96 ? -4.156 4.302 -7.150 1.00 98.12 96 PHE A CA 1
ATOM 723 C C . PHE A 1 96 ? -4.396 4.305 -5.634 1.00 98.12 96 PHE A C 1
ATOM 725 O O . PHE A 1 96 ? -4.911 3.327 -5.105 1.00 98.12 96 PHE A O 1
ATOM 732 N N . ALA A 1 97 ? -4.066 5.393 -4.930 1.00 97.38 97 ALA A N 1
ATOM 733 C CA . ALA A 1 97 ? -4.231 5.500 -3.480 1.00 97.38 97 ALA A CA 1
ATOM 734 C C . ALA A 1 97 ? -5.664 5.153 -3.019 1.00 97.38 97 ALA A C 1
ATOM 736 O O . ALA A 1 97 ? -6.645 5.716 -3.513 1.00 97.38 97 ALA A O 1
ATOM 737 N N . GLY A 1 98 ? -5.777 4.239 -2.055 1.00 95.75 98 GLY A N 1
ATOM 738 C CA . GLY A 1 98 ? -7.030 3.697 -1.523 1.00 95.75 98 GLY A CA 1
ATOM 739 C C . GLY A 1 98 ? -7.788 2.762 -2.473 1.00 95.75 98 GLY A C 1
ATOM 740 O O . GLY A 1 98 ? -8.939 2.424 -2.200 1.00 95.75 98 GLY A O 1
ATOM 741 N N . GLN A 1 99 ? -7.203 2.375 -3.612 1.00 97.88 99 GLN A N 1
ATOM 742 C CA . GLN A 1 99 ? -7.852 1.512 -4.600 1.00 97.88 99 GLN A CA 1
ATOM 743 C C . GLN A 1 99 ? -7.315 0.086 -4.543 1.00 97.88 99 GLN A C 1
ATOM 745 O O . GLN A 1 99 ? -6.118 -0.151 -4.362 1.00 97.88 99 GLN A O 1
ATOM 750 N N . LYS A 1 100 ? -8.212 -0.87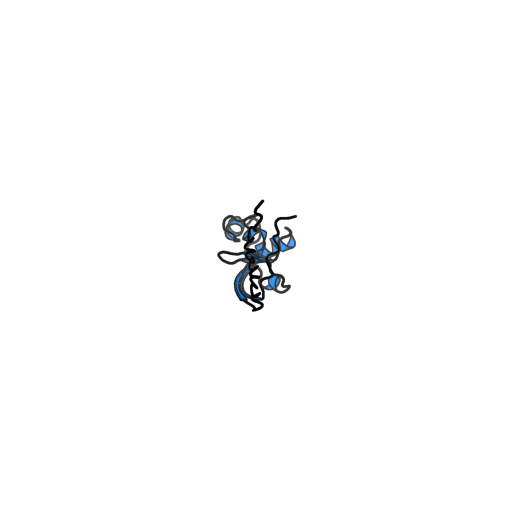3 -4.795 1.00 97.38 100 LYS A N 1
ATOM 751 C CA . LYS A 1 100 ? -7.848 -2.269 -5.039 1.00 97.38 100 LYS A CA 1
ATOM 752 C C . LYS A 1 100 ? -7.289 -2.420 -6.448 1.00 97.38 100 LYS A C 1
ATOM 754 O O . LYS A 1 100 ? -7.947 -2.044 -7.415 1.00 97.38 100 LYS A O 1
ATOM 759 N N . VAL A 1 101 ? -6.105 -3.006 -6.557 1.00 97.62 101 VAL A N 1
ATOM 760 C CA . VAL A 1 101 ? -5.346 -3.138 -7.800 1.00 97.62 101 VAL A CA 1
ATOM 761 C C . VAL A 1 101 ? -4.759 -4.538 -7.958 1.00 97.62 101 VAL A C 1
ATOM 763 O O . VAL A 1 101 ? -4.668 -5.327 -7.013 1.00 97.62 101 VAL A O 1
ATOM 766 N N . VAL A 1 102 ? -4.328 -4.815 -9.185 1.00 97.75 102 VAL A N 1
ATOM 767 C CA . VAL A 1 102 ? -3.413 -5.908 -9.504 1.00 97.75 102 VAL A CA 1
ATOM 768 C C . VAL A 1 102 ? -2.074 -5.282 -9.870 1.00 97.75 102 VAL A C 1
ATOM 770 O O . VAL A 1 102 ? -2.014 -4.460 -10.783 1.00 97.75 102 VAL A O 1
ATOM 773 N N . VAL A 1 103 ? -1.014 -5.655 -9.158 1.00 95.69 103 VAL A N 1
ATOM 774 C CA . VAL A 1 103 ? 0.357 -5.203 -9.420 1.00 95.69 103 VAL A CA 1
ATOM 775 C C . VAL A 1 103 ? 1.137 -6.362 -10.014 1.00 95.69 103 VAL A C 1
ATOM 777 O O . VAL A 1 103 ? 1.133 -7.459 -9.463 1.00 95.69 103 VAL A O 1
ATOM 780 N N . VAL A 1 104 ? 1.814 -6.123 -11.132 1.00 95.56 104 VAL A N 1
ATOM 781 C CA . VAL A 1 104 ? 2.756 -7.079 -11.720 1.00 95.56 104 VAL A CA 1
ATOM 782 C C . VAL A 1 104 ? 4.150 -6.493 -11.577 1.00 95.56 104 VAL A C 1
ATOM 784 O O . VAL A 1 104 ? 4.398 -5.389 -12.058 1.00 95.56 104 VAL A O 1
ATOM 787 N N . GLY A 1 105 ? 5.045 -7.202 -10.896 1.00 92.75 105 GLY A N 1
ATOM 788 C CA . GLY A 1 105 ? 6.374 -6.682 -10.596 1.00 92.75 105 GLY A CA 1
ATOM 789 C C . GLY A 1 105 ? 7.277 -7.693 -9.909 1.00 92.75 105 GLY A C 1
ATOM 790 O O . GLY A 1 105 ? 6.916 -8.855 -9.732 1.00 92.75 105 GLY A O 1
ATOM 791 N N . PHE A 1 106 ? 8.463 -7.243 -9.528 1.00 92.69 106 PHE A N 1
ATOM 792 C CA . PHE A 1 106 ? 9.450 -8.059 -8.835 1.00 92.69 106 PHE A CA 1
ATOM 793 C C . PHE A 1 106 ? 9.382 -7.785 -7.339 1.00 92.69 106 PHE A C 1
ATOM 795 O O . PHE A 1 106 ? 9.065 -6.674 -6.919 1.00 92.69 106 PHE A O 1
ATOM 802 N N . LEU A 1 107 ? 9.655 -8.815 -6.544 1.00 89.88 107 LEU A N 1
ATOM 803 C CA . LEU A 1 107 ? 9.879 -8.642 -5.119 1.00 89.88 107 LEU A CA 1
ATOM 804 C C . LEU A 1 107 ? 11.384 -8.519 -4.915 1.00 89.88 107 LEU A C 1
ATOM 806 O O . LEU A 1 107 ? 12.107 -9.477 -5.189 1.00 89.88 107 LEU A O 1
ATOM 810 N N . ASP A 1 108 ? 11.835 -7.363 -4.442 1.00 85.50 108 ASP A N 1
ATOM 811 C CA . ASP A 1 108 ? 13.225 -7.203 -4.031 1.00 85.50 108 ASP A CA 1
ATOM 812 C C . ASP A 1 108 ? 13.550 -8.185 -2.900 1.00 85.50 108 ASP A C 1
ATOM 814 O O . ASP A 1 108 ? 12.692 -8.526 -2.076 1.00 85.50 108 ASP A O 1
ATOM 818 N N . GLU A 1 109 ? 14.800 -8.653 -2.842 1.00 77.69 109 GLU A N 1
ATOM 819 C CA . GLU A 1 109 ? 15.261 -9.421 -1.688 1.00 77.69 109 GLU A CA 1
ATOM 820 C C . GLU A 1 109 ? 14.980 -8.623 -0.412 1.00 77.69 109 GLU A C 1
ATOM 822 O O . GLU A 1 109 ? 15.289 -7.430 -0.340 1.00 77.69 109 GLU A O 1
ATOM 827 N N . VAL A 1 110 ? 14.382 -9.282 0.588 1.00 64.75 110 VAL A N 1
ATOM 828 C CA . VAL A 1 110 ? 14.041 -8.657 1.868 1.00 64.75 110 VAL A CA 1
ATOM 829 C C . VAL A 1 110 ? 15.311 -8.057 2.461 1.00 64.75 110 VAL A C 1
ATOM 831 O O . VAL A 1 110 ? 16.139 -8.760 3.042 1.00 64.75 110 VAL A O 1
ATOM 834 N N . LYS A 1 111 ? 15.462 -6.738 2.340 1.00 47.91 111 LYS A N 1
ATOM 835 C CA . LYS A 1 111 ? 16.354 -5.995 3.214 1.00 47.91 111 LYS A CA 1
ATOM 836 C C . LYS A 1 111 ? 15.661 -5.988 4.559 1.00 47.91 111 LYS A C 1
ATOM 838 O O . LYS A 1 111 ? 14.605 -5.387 4.719 1.00 47.91 111 LYS A O 1
ATOM 843 N N . ASP A 1 112 ? 16.221 -6.736 5.497 1.00 41.28 112 ASP A N 1
ATOM 844 C CA . ASP A 1 112 ? 15.789 -6.710 6.883 1.00 41.28 112 ASP A CA 1
ATOM 845 C C . ASP A 1 112 ? 15.832 -5.253 7.380 1.00 41.28 112 ASP A C 1
ATOM 847 O O . ASP A 1 112 ? 16.901 -4.706 7.652 1.00 41.28 112 ASP A O 1
ATOM 851 N N . HIS A 1 113 ? 14.670 -4.594 7.441 1.00 46.41 113 HIS A N 1
ATOM 852 C CA . HIS A 1 113 ? 14.529 -3.227 7.945 1.00 46.41 113 HIS A CA 1
ATOM 853 C C . HIS A 1 113 ? 14.578 -3.173 9.481 1.00 46.41 113 HIS A C 1
ATOM 855 O O . HIS A 1 113 ? 14.276 -2.138 10.074 1.00 46.41 113 HIS A O 1
ATOM 861 N N . THR A 1 114 ? 15.042 -4.236 10.150 1.00 38.00 114 THR A N 1
ATOM 862 C CA . THR A 1 114 ? 15.411 -4.216 11.572 1.00 38.00 114 THR A CA 1
ATOM 863 C C . THR A 1 114 ? 16.723 -3.446 11.796 1.00 38.00 114 THR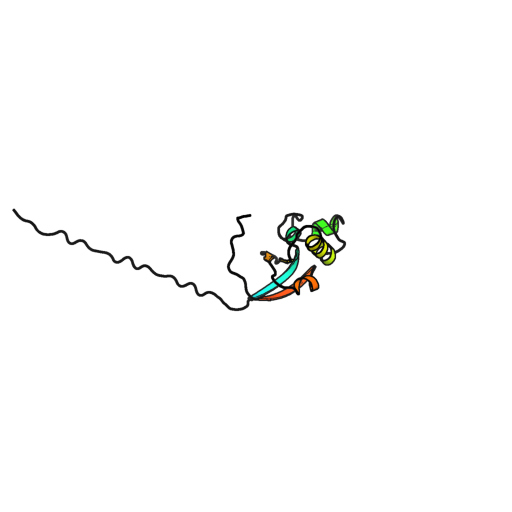 A C 1
ATOM 865 O O . THR A 1 114 ? 17.707 -3.987 12.291 1.00 38.00 114 THR A O 1
ATOM 868 N N . ARG A 1 115 ? 16.761 -2.171 11.397 1.00 39.31 115 ARG A N 1
ATOM 869 C CA . ARG A 1 115 ? 17.641 -1.110 11.914 1.00 39.31 115 ARG A CA 1
ATOM 870 C C . ARG A 1 115 ? 17.324 0.194 11.188 1.00 39.31 115 ARG A C 1
ATOM 872 O O . ARG A 1 115 ? 17.779 0.406 10.065 1.00 39.31 115 ARG A O 1
ATOM 879 N N . GLN A 1 116 ? 16.616 1.073 11.881 1.00 33.91 116 GLN A N 1
ATOM 880 C CA . GLN A 1 116 ? 16.959 2.487 12.028 1.00 33.91 116 GLN A CA 1
ATOM 881 C C . GLN A 1 116 ? 16.270 3.017 13.281 1.00 33.91 116 GLN A C 1
ATOM 883 O O . GLN A 1 116 ? 15.070 2.718 13.454 1.00 33.91 116 GLN A O 1
#

Foldseek 3Di:
DDDDDDDDDDDDDPPPPDDDDDPPAWDKDWAAFAWPCLLVVVPHPQSACVVVCVVVPFDPAQLRNRVCCVPPVVTFTWGHDNPDIGGDPDPCSNVRGRHIDMDIGDHDDDPPPPDD